Protein AF-A0A819QKE7-F1 (afdb_monomer_lite)

Organism: NCBI:txid433720

pLDDT: mean 74.8, std 12.59, range [42.78, 94.94]

Structure (mmCIF, N/CA/C/O backbone):
data_AF-A0A819QKE7-F1
#
_entry.id   AF-A0A819QKE7-F1
#
loop_
_atom_site.group_PDB
_atom_site.id
_atom_site.type_symbol
_atom_site.label_atom_id
_atom_site.label_alt_id
_atom_site.label_comp_id
_atom_site.label_asym_id
_atom_site.label_entity_id
_atom_site.label_seq_id
_atom_site.pdbx_PDB_ins_code
_atom_site.Cartn_x
_atom_site.Cartn_y
_atom_site.Cartn_z
_atom_site.occupancy
_atom_site.B_iso_or_equiv
_atom_site.auth_seq_id
_atom_site.auth_comp_id
_atom_site.auth_asym_id
_atom_site.auth_atom_id
_atom_site.pdbx_PDB_model_num
ATOM 1 N N . SER A 1 1 ? 11.560 3.730 -31.084 1.00 42.78 1 SER A N 1
ATOM 2 C CA . SER A 1 1 ? 11.571 5.199 -30.934 1.00 42.78 1 SER A CA 1
ATOM 3 C C . SER A 1 1 ? 10.826 5.592 -29.678 1.00 42.78 1 SER A C 1
AT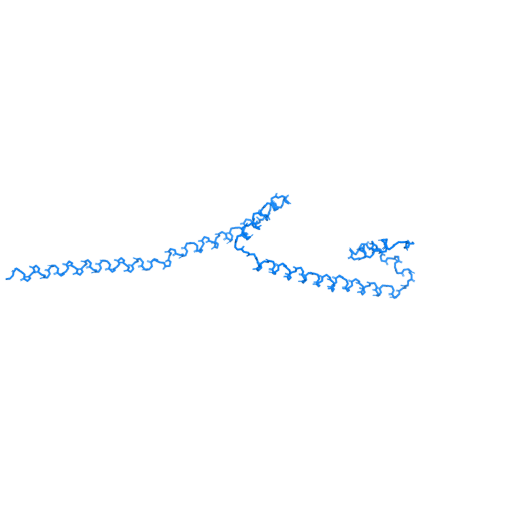OM 5 O O . SER A 1 1 ? 9.640 5.322 -29.583 1.00 42.78 1 SER A O 1
ATOM 7 N N . CYS A 1 2 ? 11.525 6.166 -28.700 1.00 52.91 2 CYS A N 1
ATOM 8 C CA . CYS A 1 2 ? 10.939 6.679 -27.463 1.00 52.91 2 CYS A CA 1
ATOM 9 C C . CYS A 1 2 ? 10.575 8.153 -27.704 1.00 52.91 2 CYS A C 1
ATOM 11 O O . CYS A 1 2 ? 11.407 9.038 -27.527 1.00 52.91 2 CYS A O 1
ATOM 13 N N . SER A 1 3 ? 9.399 8.406 -28.281 1.00 69.75 3 SER A N 1
ATOM 14 C CA . SER A 1 3 ? 9.063 9.722 -28.852 1.00 69.75 3 SER A CA 1
ATOM 15 C C . SER A 1 3 ? 8.279 10.631 -27.899 1.00 69.75 3 SER A C 1
ATOM 17 O O . SER A 1 3 ? 8.031 11.786 -28.232 1.00 69.75 3 SER A O 1
ATOM 19 N N . SER A 1 4 ? 7.881 10.158 -26.715 1.00 85.50 4 SER A N 1
ATOM 20 C CA . SER A 1 4 ? 7.122 10.946 -25.736 1.00 85.50 4 SER A CA 1
ATOM 21 C C . SER A 1 4 ? 7.433 10.513 -24.303 1.00 85.50 4 SER A C 1
ATOM 23 O O . SER A 1 4 ? 7.625 9.331 -24.036 1.00 85.50 4 SER A O 1
ATOM 25 N N . LEU A 1 5 ? 7.440 11.467 -23.361 1.00 83.44 5 LEU A N 1
ATOM 26 C CA . LEU A 1 5 ? 7.722 11.212 -21.936 1.00 83.44 5 LEU A CA 1
ATOM 27 C C . LEU A 1 5 ? 6.795 10.153 -21.322 1.00 83.44 5 LEU A C 1
ATOM 29 O O . LEU A 1 5 ? 7.212 9.403 -20.444 1.00 83.44 5 LEU A O 1
ATOM 33 N N . LEU A 1 6 ? 5.551 10.082 -21.801 1.00 88.50 6 LEU A N 1
ATOM 34 C CA . LEU A 1 6 ? 4.572 9.090 -21.367 1.00 88.50 6 LEU A CA 1
ATOM 35 C C . LEU A 1 6 ? 4.978 7.664 -21.768 1.00 88.50 6 LEU A C 1
ATOM 37 O O . LEU A 1 6 ? 4.835 6.747 -20.965 1.00 88.50 6 LEU A O 1
ATOM 41 N N . ASP A 1 7 ? 5.520 7.483 -22.973 1.00 83.88 7 ASP A N 1
ATOM 42 C CA . ASP A 1 7 ? 5.969 6.175 -23.460 1.00 83.88 7 ASP A CA 1
ATOM 43 C C . ASP A 1 7 ? 7.217 5.719 -22.705 1.00 83.88 7 ASP A C 1
ATOM 45 O O . ASP A 1 7 ? 7.321 4.554 -22.319 1.00 83.88 7 ASP A O 1
ATOM 49 N N . THR A 1 8 ? 8.126 6.653 -22.402 1.00 83.50 8 THR A N 1
ATOM 50 C CA . THR A 1 8 ? 9.272 6.384 -21.527 1.00 83.50 8 THR A CA 1
ATOM 51 C C . THR A 1 8 ? 8.808 5.969 -20.133 1.00 83.50 8 THR A C 1
ATOM 53 O O . THR A 1 8 ? 9.279 4.966 -19.603 1.00 83.50 8 THR A O 1
ATOM 56 N N . ALA A 1 9 ? 7.863 6.708 -19.538 1.00 84.56 9 ALA A N 1
ATOM 57 C CA . ALA A 1 9 ? 7.313 6.398 -18.218 1.00 84.56 9 ALA A CA 1
ATOM 58 C C . ALA A 1 9 ? 6.615 5.033 -18.200 1.00 84.56 9 ALA A C 1
ATOM 60 O O . ALA A 1 9 ? 6.792 4.259 -17.262 1.00 84.56 9 ALA A O 1
ATOM 61 N N . ARG A 1 10 ? 5.871 4.703 -19.258 1.00 84.12 10 ARG A N 1
ATOM 62 C CA . ARG A 1 10 ? 5.247 3.391 -19.423 1.00 84.12 10 ARG A CA 1
ATOM 63 C C . ARG A 1 10 ? 6.285 2.272 -19.468 1.00 84.12 10 ARG A C 1
ATOM 65 O O . ARG A 1 10 ? 6.132 1.300 -18.737 1.00 84.12 10 ARG A O 1
ATOM 72 N N . MET A 1 11 ? 7.348 2.428 -20.258 1.00 82.06 11 MET A N 1
ATOM 73 C CA . MET A 1 11 ? 8.448 1.457 -20.294 1.00 82.06 11 MET A CA 1
ATOM 74 C C . MET A 1 11 ? 9.124 1.311 -18.925 1.00 82.06 11 MET A C 1
ATOM 76 O O . MET A 1 11 ? 9.398 0.196 -18.496 1.00 82.06 11 MET A O 1
ATOM 80 N N . LEU A 1 12 ? 9.332 2.412 -18.196 1.00 80.12 12 LEU A N 1
ATOM 81 C CA . LEU A 1 12 ? 9.868 2.385 -16.829 1.00 80.12 12 LEU A CA 1
ATOM 82 C C . LEU A 1 12 ? 8.962 1.596 -15.867 1.00 80.12 12 LEU A C 1
ATOM 84 O O . LEU A 1 12 ? 9.466 0.821 -15.054 1.00 80.12 12 LEU A O 1
ATOM 88 N N . PHE A 1 13 ? 7.638 1.742 -15.972 1.00 82.56 13 PHE A N 1
ATOM 89 C CA . PHE A 1 13 ? 6.685 0.941 -15.195 1.00 82.56 13 PHE A CA 1
ATOM 90 C C . PHE A 1 13 ? 6.672 -0.533 -15.608 1.00 82.56 13 PHE A C 1
ATOM 92 O O . PHE A 1 13 ? 6.594 -1.403 -14.745 1.00 82.56 13 PHE A O 1
ATOM 99 N N . GLU A 1 14 ? 6.770 -0.840 -16.900 1.00 83.69 14 GLU A N 1
ATOM 100 C CA . GLU A 1 14 ? 6.857 -2.223 -17.382 1.00 83.69 14 GLU A CA 1
ATOM 101 C C . GLU A 1 14 ? 8.149 -2.900 -16.902 1.00 83.69 14 GLU A C 1
ATOM 103 O O . GLU A 1 14 ? 8.102 -4.042 -16.448 1.00 83.69 14 GLU A O 1
ATOM 108 N N . ILE A 1 15 ? 9.270 -2.173 -16.872 1.00 80.56 15 ILE A N 1
ATOM 109 C CA . ILE A 1 15 ? 10.528 -2.620 -16.258 1.00 80.56 15 ILE A CA 1
ATOM 110 C C . ILE A 1 15 ? 10.358 -2.843 -14.748 1.00 80.56 15 ILE A C 1
ATOM 112 O O . ILE A 1 15 ? 10.808 -3.861 -14.225 1.00 80.56 15 ILE A O 1
ATOM 116 N N . MET A 1 16 ? 9.677 -1.934 -14.044 1.00 79.38 16 MET A N 1
ATOM 117 C CA . MET A 1 16 ? 9.387 -2.069 -12.609 1.00 79.38 16 MET A CA 1
ATOM 118 C C . MET A 1 16 ? 8.485 -3.273 -12.302 1.00 79.38 16 MET A C 1
ATOM 120 O O . MET A 1 16 ? 8.646 -3.927 -11.279 1.00 79.38 16 MET A O 1
ATOM 124 N N . LEU A 1 17 ? 7.554 -3.605 -13.194 1.00 80.25 17 LEU A N 1
ATOM 125 C CA . LEU A 1 17 ? 6.720 -4.807 -13.107 1.00 80.25 17 LEU A CA 1
ATOM 126 C C . LEU A 1 17 ? 7.432 -6.062 -13.644 1.00 80.25 17 LEU A C 1
ATOM 128 O O . LEU A 1 17 ? 6.811 -7.119 -13.741 1.00 80.25 17 LEU A O 1
ATOM 132 N N . MET A 1 18 ? 8.716 -5.945 -14.005 1.00 73.25 18 MET A N 1
ATOM 133 C CA . MET A 1 18 ? 9.552 -7.000 -14.587 1.00 73.25 18 MET A CA 1
ATOM 134 C C . MET A 1 18 ? 8.988 -7.590 -15.894 1.00 73.25 18 MET A C 1
ATOM 136 O O . MET A 1 18 ? 9.333 -8.696 -16.298 1.00 73.25 18 MET A O 1
ATOM 140 N N . LYS A 1 19 ? 8.126 -6.839 -16.583 1.00 71.38 19 LYS A N 1
ATOM 141 C CA . LYS A 1 19 ? 7.433 -7.236 -17.813 1.00 71.38 19 LYS A CA 1
ATOM 142 C C . LYS A 1 19 ? 8.131 -6.680 -19.058 1.00 71.38 19 LYS A C 1
ATOM 144 O O . LYS A 1 19 ? 7.471 -6.122 -19.932 1.00 71.38 19 LYS A O 1
ATOM 149 N N . PHE A 1 20 ? 9.455 -6.794 -19.113 1.00 69.56 20 PHE A N 1
ATOM 150 C CA . PHE A 1 20 ? 10.282 -6.242 -20.189 1.00 69.56 20 PHE A CA 1
ATOM 151 C C . PHE A 1 20 ? 11.133 -7.342 -20.842 1.00 69.56 20 PHE A C 1
ATOM 153 O O . PHE A 1 20 ? 11.485 -8.333 -20.199 1.00 69.56 20 PHE A O 1
ATOM 160 N N . ASP A 1 21 ? 11.463 -7.156 -22.119 1.00 68.44 21 ASP A N 1
ATOM 161 C CA . ASP A 1 21 ? 12.326 -8.070 -22.863 1.00 68.44 21 ASP A CA 1
ATOM 162 C C . ASP A 1 21 ? 13.800 -7.687 -22.655 1.00 68.44 21 ASP A C 1
ATOM 164 O O . ASP A 1 21 ? 14.276 -6.647 -23.113 1.00 68.44 21 ASP A O 1
ATOM 168 N N . ALA A 1 22 ? 14.532 -8.512 -21.904 1.00 64.44 22 ALA A N 1
ATOM 169 C CA . ALA A 1 22 ? 15.948 -8.286 -21.617 1.00 64.44 22 ALA A CA 1
ATOM 170 C C . ALA A 1 22 ? 16.852 -8.505 -22.840 1.00 64.44 22 ALA A C 1
ATOM 172 O O . ALA A 1 22 ? 18.015 -8.088 -22.823 1.00 64.44 22 ALA A O 1
ATOM 173 N N . HIS A 1 23 ? 16.337 -9.155 -23.887 1.00 66.44 23 HIS A N 1
ATOM 174 C CA . HIS A 1 23 ? 17.106 -9.481 -25.079 1.00 66.44 23 HIS A CA 1
ATOM 175 C C . HIS A 1 23 ? 17.442 -8.227 -25.896 1.00 66.44 23 HIS A C 1
ATOM 177 O O . HIS A 1 23 ? 18.598 -8.037 -26.271 1.00 66.44 23 HIS A O 1
ATOM 183 N N . GLU A 1 24 ? 16.479 -7.312 -26.048 1.00 65.44 24 GLU A N 1
ATOM 184 C CA . GLU A 1 24 ? 16.660 -6.054 -26.788 1.00 65.44 24 GLU A CA 1
ATOM 185 C C . GLU A 1 24 ? 17.686 -5.119 -26.121 1.00 65.44 24 GLU A C 1
ATOM 187 O O . GLU A 1 24 ? 18.411 -4.383 -26.790 1.00 65.44 24 GLU A O 1
ATOM 192 N N . LEU A 1 25 ? 17.799 -5.167 -24.788 1.00 65.19 25 LEU A N 1
ATOM 193 C CA . LEU A 1 25 ? 18.726 -4.316 -24.037 1.00 65.19 25 LEU A CA 1
ATOM 194 C C . LEU A 1 25 ? 20.176 -4.826 -24.091 1.00 65.19 25 LEU A C 1
ATOM 196 O O . LEU A 1 25 ? 21.120 -4.031 -24.045 1.00 65.19 25 LEU A O 1
ATOM 200 N N . SER A 1 26 ? 20.361 -6.144 -24.211 1.00 64.06 26 SER A N 1
ATOM 201 C CA . SER A 1 26 ? 21.682 -6.768 -24.349 1.00 64.06 26 SER A CA 1
ATOM 202 C C . SER A 1 26 ? 22.334 -6.476 -25.704 1.00 64.06 26 SER A C 1
ATOM 204 O O . SER A 1 26 ? 23.561 -6.532 -25.807 1.00 64.06 26 SER A O 1
ATOM 206 N N . GLU A 1 27 ? 21.540 -6.185 -26.735 1.00 65.69 27 GLU A N 1
ATOM 207 C CA . GLU A 1 27 ? 22.019 -5.998 -28.109 1.00 65.69 27 GLU A CA 1
ATOM 208 C C . GLU A 1 27 ? 22.721 -4.640 -28.308 1.00 65.69 27 GLU A C 1
ATOM 210 O O . GLU A 1 27 ? 23.646 -4.522 -29.109 1.00 65.69 27 GLU A O 1
ATOM 215 N N . ALA A 1 28 ? 22.355 -3.621 -27.519 1.00 67.81 28 ALA A N 1
ATOM 216 C CA . ALA A 1 28 ? 22.935 -2.279 -27.613 1.00 67.81 28 ALA A CA 1
ATOM 217 C C . ALA A 1 28 ? 24.310 -2.144 -26.924 1.00 67.81 28 ALA A C 1
ATOM 219 O O . ALA A 1 28 ? 25.159 -1.373 -27.374 1.00 67.81 28 ALA A O 1
ATOM 220 N N . SER A 1 29 ? 24.550 -2.869 -25.821 1.00 65.00 29 SER A N 1
ATOM 221 C CA . SER A 1 29 ? 25.870 -2.953 -25.174 1.00 65.00 29 SER A CA 1
ATOM 222 C C . SER A 1 29 ? 25.984 -4.201 -24.287 1.00 65.00 29 SER A C 1
ATOM 224 O O . SER A 1 29 ? 25.211 -4.384 -23.350 1.00 65.00 29 SER A O 1
ATOM 226 N N . ALA A 1 30 ? 26.987 -5.046 -24.546 1.00 68.44 30 ALA A N 1
ATOM 227 C CA . ALA A 1 30 ? 27.065 -6.394 -23.970 1.00 68.44 30 ALA A CA 1
ATOM 228 C C . ALA A 1 30 ? 27.368 -6.459 -22.457 1.00 68.44 30 ALA A C 1
ATOM 230 O O . ALA A 1 30 ? 27.112 -7.482 -21.831 1.00 68.44 30 ALA A O 1
ATOM 231 N N . PHE A 1 31 ? 27.930 -5.402 -21.857 1.00 68.25 31 PHE A N 1
ATOM 232 C CA . PHE A 1 31 ? 28.391 -5.435 -20.459 1.00 68.25 31 PHE A CA 1
ATOM 233 C C . PHE A 1 31 ? 27.729 -4.379 -19.570 1.00 68.25 31 PHE A C 1
ATOM 235 O O . PHE A 1 31 ? 27.231 -4.693 -18.490 1.00 68.25 31 PHE A O 1
ATOM 242 N N . LEU A 1 32 ? 27.689 -3.122 -20.024 1.00 75.19 32 LEU A N 1
ATOM 243 C CA . LEU A 1 32 ? 27.194 -2.014 -19.206 1.00 75.19 32 LEU A CA 1
ATOM 244 C C . LEU A 1 32 ? 25.660 -2.012 -19.086 1.00 75.19 32 LEU A C 1
ATOM 246 O O . LEU A 1 32 ? 25.136 -1.707 -18.017 1.00 75.19 32 LEU A O 1
ATOM 250 N N . GLY A 1 33 ? 24.949 -2.411 -20.147 1.00 74.56 33 GLY A N 1
ATOM 251 C CA . GLY A 1 33 ? 23.485 -2.499 -20.172 1.00 74.56 33 GLY A CA 1
ATOM 252 C C . GLY A 1 33 ? 22.922 -3.435 -19.095 1.00 74.56 33 GLY A C 1
ATOM 253 O O . GLY A 1 33 ? 22.211 -2.958 -18.209 1.00 74.56 33 GLY A O 1
ATOM 254 N N . PRO A 1 34 ? 23.283 -4.733 -19.092 1.00 77.25 34 PRO A N 1
ATOM 255 C CA . PRO A 1 34 ? 22.788 -5.690 -18.102 1.00 77.25 34 PRO A CA 1
ATOM 256 C C . PRO A 1 34 ? 23.155 -5.325 -16.659 1.00 77.25 34 PRO A C 1
ATOM 258 O O . PRO A 1 34 ? 22.365 -5.553 -15.745 1.00 77.25 34 PRO A O 1
ATOM 261 N N . PHE A 1 35 ? 24.333 -4.730 -16.439 1.00 82.88 35 PHE A N 1
ATOM 262 C CA . PHE A 1 35 ? 24.796 -4.357 -15.102 1.00 82.88 35 PHE A CA 1
ATOM 263 C C . PHE A 1 35 ? 24.014 -3.174 -14.516 1.00 82.88 35 PHE A C 1
ATOM 265 O O . PHE A 1 35 ? 23.468 -3.284 -13.417 1.00 82.88 35 PHE A O 1
ATOM 272 N N . CYS A 1 36 ? 23.907 -2.060 -15.249 1.00 81.12 36 CYS A N 1
ATOM 273 C CA . CYS A 1 36 ? 23.124 -0.902 -14.808 1.00 81.12 36 CYS A CA 1
ATOM 274 C C . CYS A 1 36 ? 21.642 -1.254 -14.648 1.00 81.12 36 CYS A C 1
ATOM 276 O O . CYS A 1 36 ? 20.987 -0.786 -13.718 1.00 81.12 36 CYS A O 1
ATOM 278 N N . PHE A 1 37 ? 21.133 -2.118 -15.524 1.00 79.38 37 PHE A N 1
ATOM 279 C CA . PHE A 1 37 ? 19.765 -2.603 -15.475 1.00 79.38 37 PHE A CA 1
ATOM 280 C C . PHE A 1 37 ? 19.491 -3.496 -14.256 1.00 79.38 37 PHE A C 1
ATOM 282 O O . PHE A 1 37 ? 18.517 -3.286 -13.534 1.00 79.38 37 PHE A O 1
ATOM 289 N N . SER A 1 38 ? 20.378 -4.453 -13.978 1.00 81.75 38 SER A N 1
ATOM 290 C CA . SER A 1 38 ? 20.284 -5.308 -12.792 1.00 81.75 38 SER A CA 1
ATOM 291 C C . SER A 1 38 ? 20.351 -4.482 -11.508 1.00 81.75 38 SER A C 1
ATOM 293 O O . SER A 1 38 ? 19.528 -4.659 -10.612 1.00 81.75 38 SER A O 1
ATOM 295 N N . LEU A 1 39 ? 21.258 -3.501 -11.445 1.00 85.75 39 LEU A N 1
ATOM 296 C CA . LEU A 1 39 ? 21.336 -2.579 -10.314 1.00 85.75 39 LEU A CA 1
ATOM 297 C C . LEU A 1 39 ? 20.044 -1.765 -10.158 1.00 85.75 39 LEU A C 1
ATOM 299 O O . LEU A 1 39 ? 19.555 -1.615 -9.042 1.00 85.75 39 LEU A O 1
ATOM 303 N N . PHE A 1 40 ? 19.460 -1.281 -11.257 1.00 84.44 40 PHE A N 1
ATOM 304 C CA . PHE A 1 40 ? 18.181 -0.572 -11.233 1.00 84.44 40 PHE A CA 1
ATOM 305 C C . PHE A 1 40 ? 17.045 -1.453 -10.698 1.00 84.44 40 PHE A C 1
ATOM 307 O O . PHE A 1 40 ? 16.317 -1.016 -9.807 1.00 84.44 40 PHE A O 1
ATOM 314 N N . ILE A 1 41 ? 16.932 -2.704 -11.160 1.00 84.12 41 ILE A N 1
ATOM 315 C CA . ILE A 1 41 ? 15.964 -3.663 -10.609 1.00 84.12 41 ILE A CA 1
ATOM 316 C C . ILE A 1 41 ? 16.215 -3.874 -9.120 1.00 84.12 41 ILE A C 1
ATOM 318 O O . ILE A 1 41 ? 15.273 -3.817 -8.336 1.00 84.12 41 ILE A O 1
ATOM 322 N N . ILE A 1 42 ? 17.463 -4.094 -8.705 1.00 86.25 42 ILE A N 1
ATOM 323 C CA . ILE A 1 42 ? 17.762 -4.364 -7.299 1.00 86.25 42 ILE A CA 1
ATOM 324 C C . ILE A 1 42 ? 17.376 -3.164 -6.426 1.00 86.25 42 ILE A C 1
ATOM 326 O O . ILE A 1 42 ? 16.726 -3.327 -5.394 1.00 86.25 42 ILE A O 1
ATOM 330 N N . LEU A 1 43 ? 17.723 -1.952 -6.852 1.00 86.56 43 LEU A N 1
ATOM 331 C CA . LEU A 1 43 ? 17.400 -0.730 -6.123 1.00 86.56 43 LEU A CA 1
ATOM 332 C C . LEU A 1 43 ? 15.886 -0.486 -6.059 1.00 86.56 43 LEU A C 1
ATOM 334 O O . LEU A 1 43 ? 15.355 -0.245 -4.978 1.00 86.56 43 LEU A O 1
ATOM 338 N N . VAL A 1 44 ? 15.173 -0.578 -7.181 1.00 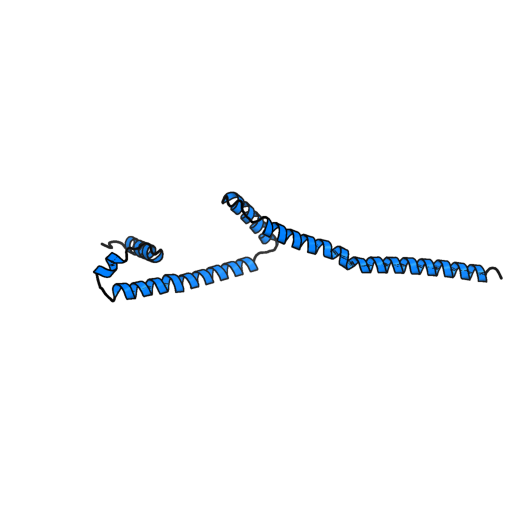86.50 44 VAL A N 1
ATOM 339 C CA . VAL A 1 44 ? 13.734 -0.275 -7.216 1.00 86.50 44 VAL A CA 1
ATOM 340 C C . VAL A 1 44 ? 12.908 -1.384 -6.563 1.00 86.50 44 VAL A C 1
ATOM 342 O O . VAL A 1 44 ? 12.023 -1.106 -5.755 1.00 86.50 44 VAL A O 1
ATOM 345 N N . ILE A 1 45 ? 13.201 -2.648 -6.855 1.00 82.88 45 ILE A N 1
ATOM 346 C CA . ILE A 1 45 ? 12.423 -3.763 -6.314 1.00 82.88 45 ILE A CA 1
ATOM 347 C C . ILE A 1 45 ? 12.771 -4.021 -4.858 1.00 82.88 45 ILE A C 1
ATOM 349 O O . ILE A 1 45 ? 11.857 -4.163 -4.062 1.00 82.88 45 ILE A O 1
ATOM 353 N N . PHE A 1 46 ? 14.044 -4.067 -4.462 1.00 84.94 46 PHE A N 1
ATOM 354 C CA . PHE A 1 46 ? 14.356 -4.366 -3.063 1.00 84.94 46 PHE A CA 1
ATOM 355 C C . PHE A 1 46 ? 14.321 -3.119 -2.198 1.00 84.94 46 PHE A C 1
ATOM 357 O O . PHE A 1 46 ? 13.620 -3.119 -1.192 1.00 84.94 46 PHE A O 1
ATOM 364 N N . ILE A 1 47 ? 15.033 -2.051 -2.558 1.00 88.75 47 ILE A N 1
ATOM 365 C CA . ILE A 1 47 ? 15.142 -0.889 -1.665 1.00 88.75 47 ILE A CA 1
ATOM 366 C C . ILE A 1 47 ? 13.858 -0.061 -1.696 1.00 88.75 47 ILE A C 1
ATOM 368 O O . ILE A 1 47 ? 13.288 0.196 -0.633 1.00 88.75 47 ILE A O 1
ATOM 372 N N . CYS A 1 48 ? 13.360 0.317 -2.879 1.00 88.31 48 CYS A N 1
ATOM 373 C CA . CYS A 1 48 ? 12.145 1.129 -2.940 1.00 88.31 48 CYS A CA 1
ATOM 374 C C . CYS A 1 48 ? 10.917 0.350 -2.455 1.00 88.31 48 CYS A C 1
ATOM 376 O O . CYS A 1 48 ? 10.189 0.896 -1.629 1.00 88.31 48 CYS A O 1
ATOM 378 N N . MET A 1 49 ? 10.693 -0.913 -2.859 1.00 87.88 49 MET A N 1
ATOM 379 C CA . MET A 1 49 ? 9.542 -1.657 -2.310 1.00 87.88 49 MET A CA 1
ATOM 380 C C . MET A 1 49 ? 9.672 -1.911 -0.814 1.00 87.88 49 MET A C 1
ATOM 382 O O . MET A 1 49 ? 8.681 -1.748 -0.114 1.00 87.88 49 MET A O 1
ATOM 386 N N . SER A 1 50 ? 10.852 -2.262 -0.288 1.00 89.62 50 SER A N 1
ATOM 387 C CA . SER A 1 50 ? 10.992 -2.470 1.165 1.00 89.62 50 SER A CA 1
ATOM 388 C C . SER A 1 50 ? 10.734 -1.181 1.945 1.00 89.62 50 SER A C 1
ATOM 390 O O . SER A 1 50 ? 10.105 -1.217 3.001 1.00 89.62 50 SER A O 1
ATOM 392 N N . MET A 1 51 ? 11.142 -0.029 1.407 1.00 93.62 51 MET A N 1
ATOM 393 C CA . MET A 1 51 ? 10.826 1.275 1.988 1.00 93.62 51 MET A CA 1
ATOM 394 C C . MET A 1 51 ? 9.327 1.587 1.900 1.00 93.62 51 MET A C 1
ATOM 396 O O . MET A 1 51 ? 8.737 1.998 2.898 1.00 93.62 51 MET A O 1
ATOM 400 N N . PHE A 1 52 ? 8.686 1.351 0.751 1.00 92.75 52 PHE A N 1
ATOM 401 C CA . PHE A 1 52 ? 7.238 1.519 0.609 1.00 92.75 52 PHE A CA 1
ATOM 402 C C . PHE A 1 52 ? 6.466 0.606 1.561 1.00 92.75 52 PHE A C 1
ATOM 404 O O . PHE A 1 52 ? 5.559 1.076 2.240 1.00 92.75 52 PHE A O 1
ATOM 411 N N . LEU A 1 53 ? 6.848 -0.668 1.668 1.00 91.38 53 LEU A N 1
ATOM 412 C CA . LEU A 1 53 ? 6.256 -1.619 2.606 1.00 91.38 53 LEU A CA 1
ATOM 413 C C . LEU A 1 53 ? 6.425 -1.152 4.049 1.00 91.38 53 LEU A C 1
ATOM 415 O O . LEU A 1 53 ? 5.465 -1.222 4.809 1.00 91.38 53 LEU A O 1
ATOM 419 N N . SER A 1 54 ? 7.594 -0.622 4.420 1.00 94.94 54 SER A N 1
ATOM 420 C CA . SER A 1 54 ? 7.815 -0.059 5.755 1.00 94.94 54 SER A CA 1
ATOM 421 C C . SER A 1 54 ? 6.913 1.145 6.021 1.00 94.94 54 SER A C 1
ATOM 423 O O . SER A 1 54 ? 6.275 1.198 7.066 1.00 94.94 54 SER A O 1
ATOM 425 N N . ILE A 1 55 ? 6.796 2.077 5.070 1.00 94.94 55 ILE A N 1
ATOM 426 C CA . ILE A 1 55 ? 5.926 3.257 5.196 1.00 94.94 55 ILE A CA 1
ATOM 427 C C . ILE A 1 55 ? 4.457 2.840 5.312 1.00 94.94 55 ILE A C 1
ATOM 429 O O . ILE A 1 55 ? 3.736 3.356 6.166 1.00 94.94 55 ILE A O 1
ATOM 433 N N . ILE A 1 56 ? 4.006 1.904 4.473 1.00 93.69 56 ILE A N 1
ATOM 434 C CA . ILE A 1 56 ? 2.639 1.369 4.515 1.00 93.69 56 ILE A CA 1
ATOM 435 C C . ILE A 1 56 ? 2.395 0.673 5.855 1.00 93.69 56 ILE A C 1
ATOM 437 O O . ILE A 1 56 ? 1.371 0.914 6.489 1.00 93.69 56 ILE A O 1
ATOM 441 N N . ASN A 1 57 ? 3.338 -0.150 6.311 1.00 91.81 57 ASN A N 1
ATOM 442 C CA . ASN A 1 57 ? 3.255 -0.857 7.583 1.00 91.81 57 ASN A CA 1
ATOM 443 C C . ASN A 1 57 ? 3.209 0.108 8.778 1.00 91.81 57 ASN A C 1
ATOM 445 O O . ASN A 1 57 ? 2.389 -0.066 9.677 1.00 91.81 57 ASN A O 1
ATOM 449 N N . ASP A 1 58 ? 4.038 1.150 8.777 1.00 93.31 58 ASP A N 1
ATOM 450 C CA . ASP A 1 58 ? 4.029 2.187 9.809 1.00 93.31 58 ASP A CA 1
ATOM 451 C C . ASP A 1 58 ? 2.723 2.986 9.791 1.00 93.31 58 ASP A C 1
ATOM 453 O O . ASP A 1 58 ? 2.120 3.205 10.842 1.00 93.31 58 ASP A O 1
ATOM 457 N N . SER A 1 59 ? 2.231 3.342 8.603 1.00 92.50 59 SER A N 1
ATOM 458 C CA . SER A 1 59 ? 0.946 4.030 8.433 1.00 92.50 59 SER A CA 1
ATOM 459 C C . SER A 1 59 ? -0.223 3.170 8.917 1.00 92.50 59 SER A C 1
ATOM 461 O O . SER A 1 59 ? -1.132 3.676 9.571 1.00 92.50 59 SER A O 1
ATOM 463 N N . PHE A 1 60 ? -0.193 1.863 8.648 1.00 86.19 60 PHE A N 1
ATOM 464 C CA . PHE A 1 60 ? -1.209 0.925 9.120 1.00 86.19 60 PHE A CA 1
ATOM 465 C C . PHE A 1 60 ? -1.148 0.737 10.639 1.00 86.19 60 PHE A C 1
ATOM 467 O O . PHE A 1 60 ? -2.187 0.711 11.299 1.00 86.19 60 PHE A O 1
ATOM 474 N N . ARG A 1 61 ? 0.061 0.653 11.209 1.00 86.12 61 ARG A N 1
ATOM 475 C CA . ARG A 1 61 ? 0.264 0.565 12.660 1.00 86.12 61 ARG A CA 1
ATOM 476 C C . ARG A 1 61 ? -0.267 1.811 13.366 1.00 86.12 61 ARG A C 1
ATOM 478 O O . ARG A 1 61 ? -1.032 1.670 14.315 1.00 86.12 61 ARG A O 1
ATOM 485 N N . LEU A 1 62 ? 0.059 2.997 12.851 1.00 88.12 62 LEU A N 1
ATOM 486 C CA . LEU A 1 62 ? -0.453 4.266 13.365 1.00 88.12 62 LEU A CA 1
ATOM 487 C C . LEU A 1 62 ? -1.977 4.343 13.241 1.00 88.12 62 LEU A C 1
ATOM 489 O O . LEU A 1 62 ? -2.652 4.707 14.200 1.00 88.12 62 LEU A O 1
ATOM 493 N N . ALA A 1 63 ? -2.531 3.975 12.083 1.00 82.12 63 ALA A N 1
ATOM 494 C CA . ALA A 1 63 ? -3.975 3.960 11.890 1.00 82.12 63 ALA A CA 1
ATOM 495 C C . ALA A 1 63 ? -4.649 3.052 12.920 1.00 82.12 63 ALA A C 1
ATOM 497 O O . ALA A 1 63 ? -5.618 3.476 13.534 1.00 82.12 63 ALA A O 1
ATOM 498 N N . ARG A 1 64 ? -4.101 1.853 13.159 1.00 78.38 64 ARG A N 1
ATOM 499 C CA . ARG A 1 64 ? -4.634 0.875 14.115 1.00 78.38 64 ARG A CA 1
ATOM 500 C C . ARG A 1 64 ? -4.535 1.321 15.573 1.00 78.38 64 ARG A C 1
ATOM 502 O O . ARG A 1 64 ? -5.443 1.021 16.337 1.00 78.38 64 ARG A O 1
ATOM 509 N N . GLU A 1 65 ? -3.478 2.029 15.951 1.00 79.38 65 GLU A N 1
ATOM 510 C CA . GLU A 1 65 ? -3.331 2.609 17.294 1.00 79.38 65 GLU A CA 1
ATOM 511 C C . GLU A 1 65 ? -4.356 3.724 17.558 1.00 79.38 65 GLU A C 1
ATOM 513 O O . GLU A 1 65 ? -4.842 3.868 18.674 1.00 79.38 65 GLU A O 1
ATOM 518 N N . ASN A 1 66 ? -4.748 4.459 16.514 1.00 76.06 66 ASN A N 1
ATOM 519 C CA . ASN A 1 66 ? -5.752 5.525 16.583 1.00 76.06 66 ASN A CA 1
ATOM 520 C C . ASN A 1 66 ? -7.193 5.030 16.334 1.00 76.06 66 ASN A C 1
ATOM 522 O O . ASN A 1 66 ? -8.105 5.839 16.152 1.00 76.06 66 ASN A O 1
ATOM 526 N N . ILE A 1 67 ? -7.431 3.713 16.291 1.00 73.12 67 ILE A N 1
ATOM 527 C CA . ILE A 1 67 ? -8.790 3.167 16.206 1.00 73.12 67 ILE A CA 1
ATOM 528 C C . ILE A 1 67 ? -9.422 3.238 17.596 1.00 73.12 67 ILE A C 1
ATOM 530 O O . ILE A 1 67 ? -9.123 2.430 18.472 1.00 73.12 67 ILE A O 1
ATOM 534 N N . ASP A 1 68 ? -10.352 4.177 17.771 1.00 70.69 68 ASP A N 1
ATOM 535 C CA . ASP A 1 68 ? -11.273 4.172 18.905 1.00 70.69 68 ASP A CA 1
ATOM 536 C C . ASP A 1 68 ? -12.011 2.822 19.006 1.00 70.69 68 ASP A C 1
ATOM 538 O O . ASP A 1 68 ? -12.355 2.225 17.977 1.00 70.69 68 ASP A O 1
ATOM 542 N N . PRO A 1 69 ? -12.370 2.360 20.217 1.00 67.38 69 PRO A N 1
ATOM 543 C CA . PRO A 1 69 ? -13.103 1.104 20.410 1.00 67.38 69 PRO A CA 1
ATOM 544 C C . PRO A 1 69 ? -14.427 1.044 19.620 1.00 67.38 69 PRO A C 1
ATOM 546 O O . PRO A 1 69 ? -14.891 -0.036 19.252 1.00 67.38 69 PRO A O 1
ATOM 549 N N . HIS A 1 70 ? -15.013 2.198 19.282 1.00 61.66 70 HIS A N 1
ATOM 550 C CA . HIS A 1 70 ? -16.163 2.287 18.380 1.00 61.66 70 HIS A CA 1
ATOM 551 C C . HIS A 1 70 ? -15.805 1.979 16.911 1.00 61.66 70 HIS A C 1
ATOM 553 O O . HIS A 1 70 ? -16.518 1.239 16.231 1.00 61.66 70 HIS A O 1
ATOM 559 N N . ASN A 1 71 ? -14.666 2.475 16.424 1.00 64.94 71 ASN A N 1
ATOM 560 C CA . ASN A 1 71 ? -14.198 2.262 15.052 1.00 64.94 71 ASN A CA 1
ATOM 561 C C . ASN A 1 71 ? -13.740 0.814 14.812 1.00 64.94 71 ASN A C 1
ATOM 563 O O . ASN A 1 71 ? -13.861 0.312 13.691 1.00 64.94 71 ASN A O 1
ATOM 567 N N . GLN A 1 72 ? -13.293 0.109 15.858 1.00 67.38 72 GLN A N 1
ATOM 568 C CA . GLN A 1 72 ? -12.958 -1.316 15.780 1.00 67.38 72 GLN A CA 1
ATOM 569 C C . GLN A 1 72 ? -14.186 -2.167 15.410 1.00 67.38 72 GLN A C 1
ATOM 571 O O . GLN A 1 72 ? -14.085 -3.084 14.587 1.00 67.38 72 GLN A O 1
ATOM 576 N N . GLN A 1 73 ? -15.369 -1.820 15.935 1.00 67.00 73 GLN A N 1
ATOM 577 C CA . GLN A 1 73 ? -16.616 -2.485 15.549 1.00 67.00 73 GLN A CA 1
ATOM 578 C C . GLN A 1 73 ? -16.927 -2.249 14.067 1.00 67.00 73 GLN A C 1
ATOM 580 O O . GLN A 1 73 ? -17.177 -3.211 13.338 1.00 67.00 73 GLN A O 1
ATOM 585 N N . ILE A 1 74 ? -16.836 -1.001 13.593 1.00 76.25 74 ILE A N 1
ATOM 586 C CA . ILE A 1 74 ? -17.119 -0.629 12.195 1.00 76.25 74 ILE A CA 1
ATOM 587 C C . ILE A 1 74 ? -16.179 -1.362 11.225 1.00 76.25 74 ILE A C 1
ATOM 589 O O . ILE A 1 74 ? -16.635 -1.890 10.207 1.00 76.25 74 ILE A O 1
ATOM 593 N N . PHE A 1 75 ? -14.888 -1.462 11.551 1.00 74.81 75 PHE A N 1
ATOM 594 C CA . PHE A 1 75 ? -13.917 -2.195 10.738 1.00 74.81 75 PHE A CA 1
ATOM 595 C C . PHE A 1 75 ? -14.265 -3.687 10.633 1.00 74.81 75 PHE A C 1
ATOM 597 O O . PHE A 1 75 ? -14.249 -4.235 9.532 1.00 74.81 75 PHE A O 1
ATOM 604 N N . SER A 1 76 ? -14.686 -4.325 11.733 1.00 75.75 76 SER A N 1
ATOM 605 C CA . SER A 1 76 ? -15.130 -5.728 11.720 1.00 75.75 76 SER A CA 1
ATOM 606 C C . SER A 1 76 ? -16.378 -5.946 10.852 1.00 75.75 76 SER A C 1
ATOM 608 O O . SER A 1 76 ? -16.479 -6.955 10.152 1.00 75.75 76 SER A O 1
ATOM 610 N N . PHE A 1 77 ? -17.308 -4.983 10.823 1.00 78.00 77 PHE A N 1
ATOM 611 C CA . PHE A 1 77 ? -18.478 -5.030 9.943 1.00 78.00 77 PHE A CA 1
ATOM 612 C C . PHE A 1 77 ? -18.094 -4.842 8.470 1.00 78.00 77 PHE A C 1
ATOM 614 O O . PHE A 1 77 ? -18.606 -5.563 7.608 1.00 78.00 77 PHE A O 1
ATOM 621 N N . MET A 1 78 ? -17.174 -3.918 8.172 1.00 80.75 78 MET A N 1
ATOM 622 C CA . MET A 1 78 ? -16.680 -3.691 6.810 1.00 80.75 78 MET A CA 1
ATOM 623 C C . MET A 1 78 ? -15.880 -4.885 6.281 1.00 80.75 78 MET A C 1
ATOM 625 O O . MET A 1 78 ? -16.128 -5.312 5.156 1.00 80.75 78 MET A O 1
ATOM 629 N N . LEU A 1 79 ? -15.004 -5.482 7.093 1.00 78.69 79 LEU A N 1
ATOM 630 C CA . LEU A 1 79 ? -14.266 -6.704 6.753 1.00 78.69 79 LEU A CA 1
ATOM 631 C C . LEU A 1 79 ? -15.196 -7.890 6.513 1.00 78.69 79 LEU A C 1
ATOM 633 O O . LEU A 1 79 ? -15.064 -8.553 5.488 1.00 78.69 79 LEU A O 1
ATOM 637 N N . LYS A 1 80 ? -16.181 -8.118 7.391 1.00 79.25 80 LYS A N 1
ATOM 638 C CA . LYS A 1 80 ? -17.190 -9.178 7.204 1.00 79.25 80 LYS A CA 1
ATOM 639 C C . LYS A 1 80 ? -17.962 -8.998 5.895 1.00 79.25 80 LYS A C 1
ATOM 641 O O . LYS A 1 80 ? -18.241 -9.971 5.194 1.00 79.25 80 LYS A O 1
ATOM 646 N N . LYS A 1 81 ? -18.295 -7.754 5.536 1.00 80.44 81 LYS A N 1
ATOM 647 C CA . LYS A 1 81 ? -18.975 -7.437 4.273 1.00 80.44 81 LYS A CA 1
ATOM 648 C C . LYS A 1 81 ? -18.051 -7.606 3.064 1.00 80.44 81 LYS A C 1
ATOM 650 O O . LYS A 1 81 ? -18.490 -8.141 2.049 1.00 80.44 81 LYS A O 1
ATOM 655 N N . PHE A 1 82 ? -16.789 -7.199 3.182 1.00 82.25 82 PHE A N 1
ATOM 656 C CA . PHE A 1 82 ? -15.771 -7.348 2.144 1.00 82.25 82 PHE A CA 1
ATOM 657 C C . PHE A 1 82 ? -15.463 -8.823 1.871 1.00 82.25 82 PHE A C 1
ATOM 659 O O . PHE A 1 82 ? -15.524 -9.236 0.722 1.00 82.25 82 PHE A O 1
ATOM 666 N N . GLN A 1 83 ? -15.261 -9.638 2.909 1.00 76.44 83 GLN A N 1
ATOM 667 C CA . GLN A 1 83 ? -15.051 -11.087 2.799 1.00 76.44 83 GLN A CA 1
ATOM 668 C C . GLN A 1 83 ? -16.247 -11.809 2.165 1.00 76.44 83 GLN A C 1
ATOM 670 O O . GLN A 1 83 ? -16.075 -12.694 1.330 1.00 76.44 83 GLN A O 1
ATOM 675 N N . ARG A 1 84 ? -17.478 -11.400 2.504 1.00 75.81 84 ARG A N 1
ATOM 676 C CA . ARG A 1 84 ? -18.692 -11.941 1.873 1.00 75.81 84 ARG A CA 1
ATOM 677 C C . ARG A 1 84 ? -18.798 -11.568 0.394 1.00 75.81 84 ARG A C 1
ATOM 679 O O . ARG A 1 84 ? -19.377 -12.321 -0.383 1.00 75.81 84 ARG A O 1
ATOM 686 N N . TRP A 1 85 ? -18.266 -10.410 0.012 1.00 81.38 85 TRP A N 1
ATOM 687 C CA . TRP A 1 85 ? -18.276 -9.934 -1.367 1.00 81.38 85 TRP A CA 1
ATOM 688 C C . TRP A 1 85 ? -17.135 -10.518 -2.209 1.00 81.38 85 TRP A C 1
ATOM 690 O O . TRP A 1 85 ? -17.348 -10.813 -3.381 1.00 81.38 85 TRP A O 1
ATOM 700 N N . THR A 1 86 ? -15.959 -10.761 -1.623 1.00 81.25 86 THR A N 1
ATOM 701 C CA . THR A 1 86 ? -14.802 -11.331 -2.333 1.00 81.25 86 THR A CA 1
ATOM 702 C C . THR A 1 86 ? -14.912 -1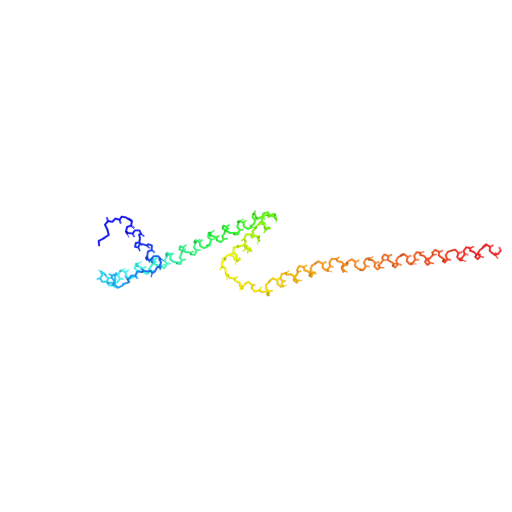2.834 -2.592 1.00 81.25 86 THR A C 1
ATOM 704 O O . THR A 1 86 ? -14.012 -13.410 -3.196 1.00 81.25 86 THR A O 1
ATOM 707 N N . GLY A 1 87 ? -16.005 -13.489 -2.180 1.00 69.25 87 GLY A N 1
ATOM 708 C CA . GLY A 1 87 ? -16.268 -14.897 -2.496 1.00 69.25 87 GLY A CA 1
ATOM 709 C C . GLY A 1 87 ? -15.298 -15.888 -1.841 1.00 69.25 87 GLY A C 1
ATOM 710 O O . GLY A 1 87 ? -15.397 -17.088 -2.094 1.00 69.25 87 GLY A O 1
ATOM 711 N N . LEU A 1 88 ? -14.392 -15.420 -0.972 1.00 61.53 88 LEU A N 1
ATOM 712 C CA . LEU A 1 88 ? -13.538 -16.258 -0.132 1.00 61.53 88 LEU A CA 1
ATOM 713 C C . LEU A 1 88 ? -14.371 -16.807 1.031 1.00 61.53 88 LEU A C 1
ATOM 715 O O . LEU A 1 88 ? -14.237 -16.412 2.188 1.00 61.53 88 LEU A O 1
ATOM 719 N N . GLN A 1 89 ? -15.254 -17.751 0.723 1.00 56.59 89 GLN A N 1
ATOM 720 C CA . GLN A 1 89 ? -15.918 -18.573 1.726 1.00 56.59 89 GLN A CA 1
ATOM 721 C C . GLN A 1 89 ? -14.947 -19.661 2.205 1.00 56.59 89 GLN A C 1
ATOM 723 O O . GLN A 1 89 ? -15.080 -20.834 1.873 1.00 56.59 89 GLN A O 1
ATOM 728 N N . LYS A 1 90 ? -13.906 -19.224 2.919 1.00 50.41 90 LYS A N 1
ATOM 729 C CA . LYS A 1 90 ? -12.976 -20.039 3.711 1.00 50.41 90 LYS A CA 1
ATOM 730 C C . LYS A 1 90 ? -12.187 -19.110 4.647 1.00 50.41 90 LYS A C 1
ATOM 732 O O . LYS A 1 90 ? -10.967 -19.045 4.595 1.00 50.41 90 LYS A O 1
ATOM 737 N N . ILE A 1 91 ? -12.886 -18.338 5.481 1.00 51.06 91 ILE A N 1
ATOM 738 C CA . ILE A 1 91 ? -12.287 -17.970 6.766 1.00 51.06 91 ILE A CA 1
ATOM 739 C C . ILE A 1 91 ? -12.543 -19.186 7.639 1.00 51.06 91 ILE A C 1
ATOM 741 O O . ILE A 1 91 ? -13.678 -19.455 8.018 1.00 51.06 91 ILE A O 1
ATOM 745 N N . THR A 1 92 ? -11.481 -19.968 7.775 1.00 54.25 92 THR A N 1
ATOM 746 C CA . THR A 1 92 ? -11.255 -21.050 8.719 1.00 54.25 92 THR A CA 1
ATOM 747 C C . THR A 1 92 ? -12.161 -20.929 9.946 1.00 54.25 92 THR A C 1
ATOM 749 O O . THR A 1 92 ? -11.967 -20.049 10.783 1.00 54.25 92 THR A O 1
ATOM 752 N N . ASP A 1 93 ? -13.149 -21.826 10.050 1.00 53.22 93 ASP A N 1
ATOM 753 C CA . ASP A 1 93 ? -13.994 -21.967 11.243 1.00 53.22 93 ASP A CA 1
ATOM 754 C C . ASP A 1 93 ? -13.140 -22.123 12.520 1.00 53.22 93 ASP A C 1
ATOM 756 O O . ASP A 1 93 ? -13.592 -21.758 13.598 1.00 53.22 93 ASP A O 1
ATOM 760 N N . GLU A 1 94 ? -11.882 -22.564 12.391 1.00 51.59 94 GLU A N 1
ATOM 761 C CA . GLU A 1 94 ? -10.911 -22.714 13.481 1.00 51.59 94 GLU A CA 1
ATOM 762 C C . GLU A 1 94 ? -10.483 -21.367 14.108 1.00 51.59 94 GLU A C 1
ATOM 764 O O . GLU A 1 94 ? -10.428 -21.295 15.328 1.00 51.59 94 GLU A O 1
ATOM 769 N N . GLU A 1 95 ? -10.288 -20.271 13.353 1.00 54.50 95 GLU A N 1
ATOM 770 C CA . GLU A 1 95 ? -9.901 -18.964 13.944 1.00 54.50 95 GLU A CA 1
ATOM 771 C C . GLU A 1 95 ? -11.085 -18.281 14.651 1.00 54.50 95 GLU A C 1
ATOM 773 O O . GLU A 1 95 ? -10.929 -17.673 15.710 1.00 54.50 95 GLU A O 1
ATOM 778 N N . ILE A 1 96 ? -12.302 -18.417 14.107 1.00 57.25 96 ILE A N 1
ATOM 779 C CA . ILE A 1 96 ? -13.523 -17.885 14.739 1.00 57.25 96 ILE A CA 1
ATOM 780 C C . ILE A 1 96 ? -13.897 -18.714 15.976 1.00 57.25 96 ILE A C 1
ATOM 782 O O . ILE A 1 96 ? -14.462 -18.170 16.929 1.00 57.25 96 ILE A O 1
ATOM 786 N N . GLN A 1 97 ? -13.611 -20.018 15.965 1.00 55.94 97 GLN A N 1
ATOM 787 C CA . GLN A 1 97 ? -13.819 -20.902 17.107 1.00 55.94 97 GLN A CA 1
ATOM 788 C C . GLN A 1 97 ? -12.784 -20.640 18.205 1.00 55.94 97 GLN A C 1
ATOM 790 O O . GLN A 1 97 ? -13.177 -20.514 19.357 1.00 55.94 97 GLN A O 1
ATOM 795 N N . GLU A 1 98 ? -11.512 -20.432 17.864 1.00 57.69 98 GLU A N 1
ATOM 796 C CA . GLU A 1 98 ? -10.453 -20.124 18.834 1.00 57.69 98 GLU A CA 1
ATOM 797 C C . GLU A 1 98 ? -10.655 -18.745 19.496 1.00 57.69 98 GLU A C 1
ATOM 799 O O . GLU A 1 98 ? -10.508 -18.605 20.715 1.00 57.69 98 GLU A O 1
ATOM 804 N N . GLU A 1 99 ? -11.107 -17.737 18.738 1.00 59.25 99 GLU A N 1
ATOM 805 C CA . GLU A 1 99 ? -11.469 -16.429 19.300 1.00 59.25 99 GLU A CA 1
ATOM 806 C C . GLU A 1 99 ? -12.745 -16.516 20.166 1.00 59.25 99 GLU A C 1
ATOM 808 O O . GLU A 1 99 ? -12.779 -15.959 21.268 1.00 59.25 99 GLU A O 1
ATOM 813 N N . ARG A 1 100 ? -13.775 -17.277 19.745 1.00 57.94 100 ARG A N 1
ATOM 814 C CA . ARG A 1 100 ? -14.982 -17.508 20.570 1.00 57.94 100 ARG A CA 1
ATOM 815 C C . ARG A 1 100 ? -14.696 -18.292 21.842 1.00 57.94 100 ARG A C 1
ATOM 817 O O . ARG A 1 100 ? -15.249 -17.938 22.882 1.00 57.94 100 ARG A O 1
ATOM 824 N N . ASP A 1 101 ? -13.852 -19.312 21.772 1.00 60.12 101 ASP A N 1
ATOM 825 C CA . ASP A 1 101 ? -13.473 -20.141 22.915 1.00 60.12 101 ASP A CA 1
ATOM 826 C C . ASP A 1 101 ? -12.650 -19.324 23.919 1.00 60.12 101 ASP A C 1
ATOM 828 O O . ASP A 1 101 ? -12.848 -19.447 25.129 1.00 60.12 101 ASP A O 1
ATOM 832 N N . THR A 1 102 ? -11.798 -18.410 23.441 1.00 64.06 102 THR A N 1
ATOM 833 C CA . THR A 1 102 ? -11.032 -17.493 24.301 1.00 64.06 102 THR A CA 1
ATOM 834 C C . THR A 1 102 ? -11.936 -16.463 24.985 1.00 64.06 102 THR A C 1
ATOM 836 O O . THR A 1 102 ? -11.805 -16.230 26.191 1.00 64.06 102 THR A O 1
ATOM 839 N N . ILE A 1 103 ? -12.896 -15.887 24.251 1.00 64.75 103 ILE A N 1
ATOM 840 C CA . ILE A 1 103 ? -13.867 -14.927 24.800 1.00 64.75 103 ILE A CA 1
ATOM 841 C C . ILE A 1 103 ? -14.782 -15.616 25.823 1.00 64.75 103 ILE A C 1
ATOM 843 O O . ILE A 1 103 ? -14.893 -15.121 26.948 1.00 64.75 103 ILE A O 1
ATOM 847 N N . MET A 1 104 ? -15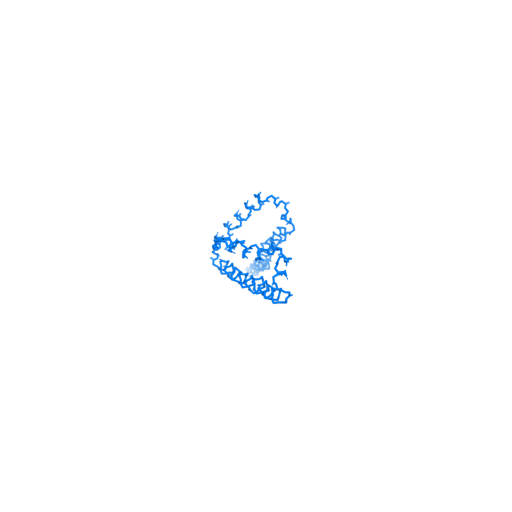.345 -16.791 25.502 1.00 58.56 104 MET A N 1
ATOM 848 C CA . MET A 1 104 ? -16.148 -17.573 26.451 1.00 58.56 104 MET A CA 1
ATOM 849 C C . MET A 1 104 ? -15.347 -17.948 27.696 1.00 58.56 104 MET A C 1
ATOM 851 O O . MET A 1 104 ? -15.842 -17.795 28.811 1.00 58.56 104 MET A O 1
ATOM 855 N N . ARG A 1 105 ? -14.091 -18.384 27.547 1.00 62.19 105 ARG A N 1
ATOM 856 C CA . ARG A 1 105 ? -13.237 -18.727 28.692 1.00 62.19 105 ARG A CA 1
ATOM 857 C C . ARG A 1 105 ? -13.006 -17.533 29.621 1.00 62.19 105 ARG A C 1
ATOM 859 O O . ARG A 1 105 ? -12.954 -17.736 30.831 1.00 62.19 105 ARG A O 1
ATOM 866 N N . SER A 1 106 ? -12.908 -16.313 29.086 1.00 58.47 106 SER A N 1
ATOM 867 C CA . SER A 1 106 ? -12.786 -15.093 29.899 1.00 58.47 106 SER A CA 1
ATOM 868 C C . SER A 1 106 ? -14.098 -14.721 30.611 1.00 58.47 106 SER A C 1
ATOM 870 O O . SER A 1 106 ? -14.076 -14.351 31.784 1.00 58.47 106 SER A O 1
ATOM 872 N N . GLU A 1 107 ? -15.246 -14.915 29.954 1.00 55.47 107 GLU A N 1
ATOM 873 C CA . GLU A 1 107 ? -16.578 -14.629 30.501 1.00 55.47 107 GLU A CA 1
ATOM 874 C C . GLU A 1 107 ? -17.000 -15.633 31.595 1.00 55.47 107 GLU A C 1
ATOM 876 O O . GLU A 1 107 ? -17.625 -15.243 32.581 1.00 55.47 107 GLU A O 1
ATOM 881 N N . TYR A 1 108 ? -16.588 -16.905 31.497 1.00 54.16 108 TYR A N 1
ATOM 882 C CA . TYR A 1 108 ? -16.806 -17.922 32.541 1.00 54.16 108 TYR A CA 1
ATOM 883 C C . TYR A 1 108 ? -15.806 -17.868 33.701 1.00 54.16 108 TYR A C 1
ATOM 885 O O . TYR A 1 108 ? -16.093 -18.432 34.759 1.00 54.16 108 TYR A O 1
ATOM 893 N N . LEU A 1 109 ? -14.647 -17.221 33.544 1.00 54.12 109 LEU A N 1
ATOM 894 C CA . LEU A 1 109 ? -13.679 -17.116 34.641 1.00 54.12 109 LEU A CA 1
ATOM 895 C C . LEU A 1 109 ? -14.162 -16.148 35.733 1.00 54.12 109 LEU A C 1
ATOM 897 O O . LEU A 1 109 ? -13.974 -16.414 36.918 1.00 54.12 109 LEU A O 1
ATOM 901 N N . HIS A 1 110 ? -14.851 -15.072 35.344 1.00 55.00 110 HIS A N 1
ATOM 902 C CA . HIS A 1 110 ? -15.278 -14.004 36.255 1.00 55.00 110 HIS A CA 1
ATOM 903 C C . HIS A 1 110 ? -16.319 -14.446 37.318 1.00 55.00 110 HIS A C 1
ATOM 905 O O . HIS A 1 110 ? -16.286 -13.943 38.442 1.00 55.00 110 HIS A O 1
ATOM 911 N N . PRO A 1 111 ? -17.244 -15.392 37.043 1.00 55.72 111 PRO A N 1
ATOM 912 C CA . PRO A 1 111 ? -18.098 -15.984 38.077 1.00 55.72 111 PRO A CA 1
ATOM 913 C C . PRO A 1 111 ? -17.382 -16.981 39.000 1.00 55.72 111 PRO A C 1
ATOM 915 O O . PRO A 1 111 ? -17.790 -17.128 40.152 1.00 55.72 111 PRO A O 1
ATOM 918 N N . ILE A 1 112 ? -16.354 -17.685 38.507 1.00 57.31 112 ILE A N 1
ATOM 919 C CA . ILE A 1 112 ? -15.657 -18.742 39.263 1.00 57.31 112 ILE A CA 1
ATOM 920 C C . ILE A 1 112 ? -14.668 -18.134 40.265 1.00 57.31 112 ILE A C 1
ATOM 922 O O . ILE A 1 112 ? -14.503 -18.667 41.360 1.00 57.31 112 ILE A O 1
ATOM 926 N N . GLU A 1 113 ? -14.072 -16.987 39.944 1.00 60.59 113 GLU A N 1
ATOM 927 C CA . GLU A 1 113 ? -13.147 -16.277 40.837 1.00 60.59 113 GLU A CA 1
ATOM 928 C C . GLU A 1 113 ? -13.840 -15.759 42.116 1.00 60.59 113 GLU A C 1
ATOM 930 O O . GLU A 1 113 ? -13.255 -15.778 43.196 1.00 60.59 113 GLU A O 1
ATOM 935 N N . ASN A 1 114 ? -15.135 -15.431 42.026 1.00 65.31 114 ASN A N 1
ATOM 936 C CA . ASN A 1 114 ? -15.966 -14.967 43.149 1.00 65.31 114 ASN A CA 1
ATOM 937 C C . ASN A 1 114 ? -16.675 -16.108 43.911 1.00 65.31 114 ASN A C 1
ATOM 939 O O . ASN A 1 114 ? -17.447 -15.872 44.846 1.00 65.31 114 ASN A O 1
ATOM 943 N N . PHE A 1 115 ? -16.465 -17.360 43.499 1.00 77.06 115 PHE A N 1
ATOM 944 C CA . PHE A 1 115 ? -17.008 -18.541 44.170 1.00 77.06 115 PHE A CA 1
ATOM 945 C C . PHE A 1 115 ? -16.498 -18.724 45.612 1.00 77.06 115 PHE A C 1
ATOM 947 O O . PHE A 1 115 ? -17.342 -18.913 46.493 1.00 77.06 115 PHE A O 1
ATOM 954 N N . PRO A 1 116 ? -15.179 -18.637 45.900 1.00 79.12 116 PRO A N 1
ATOM 955 C CA . PRO A 1 116 ? -14.681 -18.714 47.275 1.00 79.12 116 PRO A CA 1
ATOM 956 C C . PRO A 1 116 ? -15.306 -17.643 48.175 1.00 79.12 116 PRO A C 1
ATOM 958 O O . PRO A 1 116 ? -15.761 -17.961 49.267 1.00 79.12 116 PRO A O 1
ATOM 961 N N . GLU A 1 117 ? -15.467 -16.415 47.678 1.00 79.44 117 GLU A N 1
ATOM 962 C CA . GLU A 1 117 ? -16.046 -15.317 48.459 1.00 79.44 117 GLU A CA 1
ATOM 963 C C . GLU A 1 117 ? -17.513 -15.581 48.849 1.00 79.44 117 GLU A C 1
ATOM 965 O O . GLU A 1 117 ? -17.929 -15.316 49.978 1.00 79.44 117 GLU A O 1
ATOM 970 N N . LYS A 1 118 ? -18.309 -16.174 47.948 1.00 79.75 118 LYS A N 1
ATOM 971 C CA . LYS A 1 118 ? -19.688 -16.594 48.260 1.00 79.75 118 LYS A CA 1
ATOM 972 C C . LYS A 1 118 ? -19.740 -17.748 49.263 1.00 79.75 118 LYS A C 1
ATOM 974 O O . LYS A 1 118 ? -20.670 -17.793 50.072 1.00 79.75 118 LYS A O 1
ATOM 979 N N . ILE A 1 119 ? -18.776 -18.671 49.219 1.00 87.69 119 ILE A N 1
ATOM 980 C CA . ILE A 1 119 ? -18.653 -19.741 50.218 1.00 87.69 119 ILE A CA 1
ATOM 981 C C . ILE A 1 119 ? -18.310 -19.146 51.583 1.00 87.69 119 ILE A C 1
ATOM 983 O O . ILE A 1 119 ? -18.961 -19.493 52.567 1.00 87.69 119 ILE A O 1
ATOM 987 N N . ASP A 1 120 ? -17.366 -18.211 51.643 1.00 86.94 120 ASP A N 1
ATOM 988 C CA . ASP A 1 120 ? -16.963 -17.559 52.890 1.00 86.94 120 ASP A CA 1
ATOM 989 C C . ASP A 1 120 ? -18.125 -16.775 53.516 1.00 86.94 120 ASP A C 1
ATOM 991 O O . ASP A 1 120 ? -18.393 -16.901 54.714 1.00 86.94 120 ASP A O 1
ATOM 995 N N . GLN A 1 121 ? -18.896 -16.045 52.702 1.00 87.94 121 GLN A N 1
ATOM 996 C CA . GLN A 1 121 ? -20.108 -15.347 53.153 1.00 87.94 121 GLN A CA 1
ATOM 997 C C . GLN A 1 121 ? -21.164 -16.310 53.714 1.00 87.94 121 GLN A C 1
ATOM 999 O O . GLN A 1 121 ? -21.803 -16.023 54.731 1.00 87.94 121 GLN A O 1
ATOM 1004 N N . PHE A 1 122 ? -21.353 -17.465 53.073 1.00 91.00 122 PHE A N 1
ATOM 1005 C CA . PHE A 1 122 ? -22.287 -18.485 53.544 1.00 91.00 122 PHE A CA 1
ATOM 1006 C C . PHE A 1 122 ? -21.826 -19.125 54.860 1.00 91.00 122 PHE A C 1
ATOM 1008 O O . PHE A 1 122 ? -22.628 -19.289 55.784 1.00 91.00 122 PHE A O 1
ATOM 1015 N N . LEU A 1 123 ? -20.537 -19.450 54.971 1.00 90.12 123 LEU A N 1
ATOM 1016 C CA . LEU A 1 123 ? -19.953 -20.007 56.189 1.00 90.12 123 LEU A CA 1
ATOM 1017 C C . LEU A 1 123 ? -20.050 -19.023 57.362 1.00 90.12 123 LEU A C 1
ATOM 1019 O O . LEU A 1 123 ? -20.405 -19.441 58.467 1.00 90.12 123 LEU A O 1
ATOM 1023 N N . ASP A 1 124 ? -19.827 -17.725 57.133 1.00 92.06 124 ASP A N 1
ATOM 1024 C CA . ASP A 1 124 ? -19.988 -16.698 58.172 1.00 92.06 124 ASP A CA 1
ATOM 1025 C C . ASP A 1 124 ? -21.453 -16.578 58.627 1.00 92.06 124 ASP A C 1
ATOM 1027 O O . ASP A 1 124 ? -21.737 -16.512 59.826 1.00 92.06 124 ASP A O 1
ATOM 1031 N N . ALA A 1 125 ? -22.409 -16.645 57.694 1.00 90.62 125 ALA A N 1
ATOM 1032 C CA . ALA A 1 125 ? -23.835 -16.637 58.020 1.00 90.62 125 ALA A CA 1
ATOM 1033 C C . ALA A 1 125 ? -24.251 -17.852 58.873 1.00 90.62 125 ALA A C 1
ATOM 1035 O O . ALA A 1 125 ? -24.973 -17.695 59.864 1.00 90.62 125 ALA A O 1
ATOM 1036 N N . ILE A 1 126 ? -23.760 -19.053 58.541 1.00 91.19 126 ILE A N 1
ATOM 1037 C CA . ILE A 1 126 ? -23.993 -20.260 59.350 1.00 91.19 126 ILE A CA 1
ATOM 1038 C C . ILE A 1 126 ? -23.369 -20.112 60.735 1.00 91.19 126 ILE A C 1
ATOM 1040 O O . ILE A 1 126 ? -24.021 -20.415 61.738 1.00 91.19 126 ILE A O 1
ATOM 1044 N N . ASN A 1 127 ? -22.125 -19.640 60.810 1.00 90.25 127 ASN A N 1
ATOM 1045 C CA . ASN A 1 127 ? -21.420 -19.510 62.079 1.00 90.25 127 ASN A CA 1
ATOM 1046 C C . ASN A 1 127 ? -22.135 -18.516 63.011 1.00 90.25 127 ASN A C 1
ATOM 1048 O O . ASN A 1 127 ? -22.325 -18.794 64.196 1.00 90.25 127 ASN A O 1
ATOM 1052 N N . ARG A 1 128 ? -22.640 -17.401 62.469 1.00 90.19 128 ARG A N 1
ATOM 1053 C CA . ARG A 1 128 ? -23.455 -16.430 63.220 1.00 90.19 128 ARG A CA 1
ATOM 1054 C C . ARG A 1 128 ? -24.748 -17.036 63.757 1.00 90.19 128 ARG A C 1
ATOM 1056 O O . ARG A 1 128 ? -25.077 -16.814 64.922 1.00 90.19 128 ARG A O 1
ATOM 1063 N N . LEU A 1 129 ? -25.464 -17.820 62.949 1.00 87.25 129 LEU A N 1
ATOM 1064 C CA . LEU A 1 129 ? -26.697 -18.489 63.381 1.00 87.25 129 LEU A CA 1
ATOM 1065 C C . LEU A 1 129 ? -26.429 -19.539 64.460 1.00 87.25 129 LEU A C 1
ATOM 1067 O O . LEU A 1 129 ? -27.145 -19.589 65.462 1.00 87.25 129 LEU A O 1
ATOM 1071 N N . TYR A 1 130 ? -25.373 -20.335 64.293 1.00 87.56 130 TYR A N 1
ATOM 1072 C CA . TYR A 1 130 ? -24.951 -21.310 65.293 1.00 87.56 130 TYR A CA 1
ATOM 1073 C C . TYR A 1 130 ? -24.601 -20.636 66.628 1.00 87.56 130 TYR A C 1
ATOM 1075 O O . TYR A 1 130 ? -25.068 -21.070 67.685 1.00 87.56 130 TYR A O 1
ATOM 1083 N N . MET A 1 131 ? -23.840 -19.538 66.589 1.00 85.19 131 MET A N 1
ATOM 1084 C CA . MET A 1 131 ? -23.473 -18.788 67.793 1.00 85.19 131 MET A CA 1
ATOM 1085 C C . MET A 1 131 ? -24.686 -18.118 68.449 1.00 85.19 131 MET A C 1
ATOM 1087 O O . MET A 1 131 ? -24.811 -18.161 69.672 1.00 85.19 131 MET A O 1
ATOM 1091 N N . SER A 1 132 ? -25.618 -17.574 67.661 1.00 86.06 132 SER A N 1
ATOM 1092 C CA . SER A 1 132 ? -26.867 -16.988 68.166 1.00 86.06 132 SER A CA 1
ATOM 1093 C C . SER A 1 132 ? -27.729 -18.017 68.904 1.00 86.06 132 SER A C 1
ATOM 1095 O O . SER A 1 132 ? -28.152 -17.776 70.033 1.00 86.06 132 SER A O 1
ATOM 1097 N N . GLN A 1 133 ? -27.938 -19.192 68.306 1.00 83.31 133 GLN A N 1
ATOM 1098 C CA . GLN A 1 133 ? -28.701 -20.291 68.909 1.00 83.31 133 GLN A CA 1
ATOM 1099 C C . GLN A 1 133 ? -28.044 -20.824 70.187 1.00 83.31 133 GLN A C 1
ATOM 1101 O O . GLN A 1 133 ? -28.719 -21.120 71.174 1.00 83.31 133 GLN A O 1
ATOM 1106 N N . ARG A 1 134 ? -26.711 -20.927 70.202 1.00 81.44 134 ARG A N 1
ATOM 1107 C CA . ARG A 1 134 ? -25.966 -21.343 71.395 1.00 81.44 134 ARG A CA 1
ATOM 1108 C C . ARG A 1 134 ? -26.116 -20.336 72.538 1.00 81.44 134 ARG A C 1
ATOM 1110 O O . ARG A 1 134 ? -26.328 -20.751 73.671 1.00 81.44 134 ARG A O 1
ATOM 1117 N N . MET A 1 135 ? -26.052 -19.039 72.246 1.00 78.56 135 MET A N 1
ATOM 1118 C CA . MET A 1 135 ? -26.216 -17.978 73.246 1.00 78.56 135 MET A CA 1
ATOM 1119 C C . MET A 1 135 ? -27.633 -17.951 73.835 1.00 78.56 135 MET A C 1
ATOM 11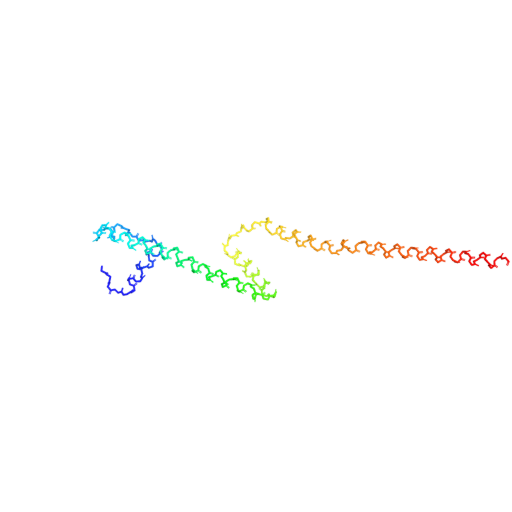21 O O . MET A 1 135 ? -27.779 -17.803 75.046 1.00 78.56 135 MET A O 1
ATOM 1125 N N . GLU A 1 136 ? -28.675 -18.156 73.022 1.00 81.75 136 GLU A N 1
ATOM 1126 C CA . GLU A 1 136 ? -30.049 -18.289 73.535 1.00 81.75 136 GLU A CA 1
ATOM 1127 C C . GLU A 1 136 ? -30.211 -19.524 74.427 1.00 81.75 136 GLU A C 1
ATOM 1129 O O . GLU A 1 136 ? -30.824 -19.443 75.491 1.00 81.75 136 GLU A O 1
ATOM 1134 N N . ARG A 1 137 ? -29.603 -20.655 74.050 1.00 75.88 137 ARG A N 1
ATOM 1135 C CA . ARG A 1 137 ? -29.631 -21.888 74.855 1.00 75.88 137 ARG A CA 1
ATOM 1136 C C . ARG A 1 137 ? -28.912 -21.746 76.194 1.00 75.88 137 ARG A C 1
ATOM 1138 O O . ARG A 1 137 ? -29.357 -22.355 77.160 1.00 75.88 137 ARG A O 1
ATOM 1145 N N . GLU A 1 138 ? -27.831 -20.975 76.270 1.00 72.88 138 GLU A N 1
ATOM 1146 C CA . GLU A 1 138 ? -27.132 -20.704 77.535 1.00 72.88 138 GLU A CA 1
ATOM 1147 C C . GLU A 1 138 ? -27.913 -19.708 78.411 1.00 72.88 138 GLU A C 1
ATOM 1149 O O . GLU A 1 138 ? -28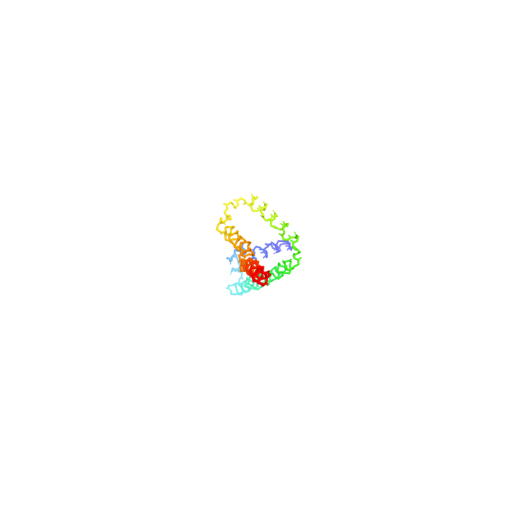.074 -19.948 79.606 1.00 72.88 138 GLU A O 1
ATOM 1154 N N . ARG A 1 139 ? -28.530 -18.671 77.824 1.00 70.75 139 ARG A N 1
ATOM 1155 C CA . ARG A 1 139 ? -29.408 -17.742 78.567 1.00 70.75 139 ARG A CA 1
ATOM 1156 C C . ARG A 1 139 ? -30.660 -18.414 79.131 1.00 70.75 139 ARG A C 1
ATOM 1158 O O . ARG A 1 139 ? -31.085 -18.095 80.236 1.00 70.75 139 ARG A O 1
ATOM 1165 N N . LEU A 1 140 ? -31.242 -19.368 78.405 1.00 67.38 140 LEU A N 1
ATOM 1166 C CA . LEU A 1 140 ? -32.385 -20.154 78.887 1.00 67.38 140 LEU A CA 1
ATOM 1167 C C . LEU A 1 140 ? -32.016 -21.061 80.075 1.00 67.38 140 LEU A C 1
ATOM 1169 O O . LEU A 1 140 ? -32.875 -21.355 80.906 1.00 67.38 140 LEU A O 1
ATOM 1173 N N . LYS A 1 141 ? -30.747 -21.475 80.193 1.00 64.81 141 LYS A N 1
ATOM 1174 C CA . LYS A 1 141 ? -30.260 -22.247 81.347 1.00 64.81 141 LYS A CA 1
ATOM 1175 C C . LYS A 1 141 ? -30.037 -21.374 82.581 1.00 64.81 141 LYS A C 1
ATOM 1177 O O . LYS A 1 141 ? -30.340 -21.832 83.673 1.00 64.81 141 LYS A O 1
ATOM 1182 N N . GLU A 1 142 ? -29.572 -20.134 82.421 1.00 60.56 142 GLU A N 1
ATOM 1183 C CA . GLU A 1 142 ? -29.395 -19.195 83.545 1.00 60.56 142 GLU A CA 1
ATOM 1184 C C . GLU A 1 142 ? -30.724 -18.697 84.138 1.00 60.56 142 GLU A C 1
ATOM 1186 O O . GLU A 1 142 ? -30.776 -18.384 85.320 1.00 60.56 142 GLU A O 1
ATOM 1191 N N . ILE A 1 143 ? -31.807 -18.653 83.352 1.00 60.84 143 ILE A N 1
ATOM 1192 C CA . ILE A 1 143 ? -33.140 -18.210 83.816 1.00 60.84 143 ILE A CA 1
ATOM 1193 C C . ILE A 1 143 ? -33.929 -19.347 84.506 1.00 60.84 143 ILE A C 1
ATOM 1195 O O . ILE A 1 143 ? -34.919 -19.088 85.184 1.00 60.84 143 ILE A O 1
ATOM 1199 N N . THR A 1 144 ? -33.500 -20.607 84.356 1.00 55.69 144 THR A N 1
ATOM 1200 C CA . THR A 1 144 ? -34.183 -21.792 84.926 1.00 55.69 144 THR A CA 1
ATOM 1201 C C . THR A 1 144 ? -33.529 -22.291 86.232 1.00 55.69 144 THR A C 1
ATOM 1203 O O . THR A 1 144 ? -33.743 -23.436 86.629 1.00 55.69 144 THR A O 1
ATOM 1206 N N . ILE A 1 145 ? -32.731 -21.453 86.908 1.00 48.25 145 ILE A N 1
ATOM 1207 C CA . ILE A 1 145 ? -32.163 -21.713 88.247 1.00 48.25 145 ILE A CA 1
ATOM 1208 C C . ILE A 1 145 ? -32.770 -20.739 89.255 1.00 48.25 145 ILE A C 1
ATOM 1210 O O . ILE A 1 145 ? -32.801 -19.528 88.950 1.00 48.25 145 ILE A O 1
#

Radius of gyration: 37.21 Å; chains: 1; bounding box: 63×34×119 Å

InterPro domains:
  IPR013122 Polycystin cation channel, PKD1/PKD2 [PF08016] (4-61)
  IPR051223 Polycystin [PTHR10877] (3-102)

Foldseek 3Di:
DCPDPVSVVVVVVCLQVVNDDVVVQCVVDPPPRVVVSVVVNCCCVPVVVVVVVVVVVVVVVVVVVPQDPVNVVVVVVVVVVVCVVVPPPDPPPVVVVVVVVVVVVVVVVVVVVCVVVVVVVVVVVVVVVVVVVVVVVVVVVVVVD

Sequence (145 aa):
SCSSLLDTARMLFEIMLMKFDAHELSEASAFLGPFCFSLFIILVIFICMSMFLSIINDSFRLARENIDPHNQQIFSFMLKKFQRWTGLQKITDEEIQEERDTIMRSEYLHPIENFPEKIDQFLDAINRLYMSQRMERERLKEITI

Secondary structure (DSSP, 8-state):
---SHHHHHHHHHHHHTT-S-HHHHHHH-TTHHHHHHHHHHIIIIIIIHHHHHHHHHHHHHHHHHT--HHHHHHHHHHHHHHHHHTT-----HHHHHHHHHHHHHHHHHHHHHTHHHHHHHHHHHHHHHHHHHHHHHHHHHHTT-